Protein AF-A0A961SC01-F1 (afdb_monomer_lite)

Radius of gyration: 26.28 Å; chains: 1; bounding box: 42×46×72 Å

Secondary structure (DSSP, 8-state):
-HHHHHHHHHHHHHHHHHHHHHHTT--TT-GGGSHHHHHHHHHHHHHHHTS-TTTHHHHHHHHHHHHHHHHHHHHHHHHHHHHHHHHHHHHHHHHHHHHHHHHHHTT----GGGTHHHHTTT-TT------PPP-

Structure (mmCIF, N/CA/C/O backbone):
data_AF-A0A961SC01-F1
#
_entry.id   AF-A0A961SC01-F1
#
loop_
_atom_site.group_PDB
_atom_site.id
_atom_site.type_symbol
_atom_site.label_atom_id
_atom_site.label_alt_id
_atom_site.label_comp_id
_atom_site.label_asym_id
_atom_site.label_entity_id
_atom_site.label_seq_id
_atom_site.pdbx_PDB_ins_code
_atom_site.Cartn_x
_atom_site.Cartn_y
_atom_site.Cartn_z
_atom_site.occupancy
_atom_site.B_iso_or_equiv
_atom_site.auth_seq_id
_atom_site.auth_comp_id
_atom_site.auth_asym_id
_atom_site.auth_atom_id
_atom_site.pdbx_PDB_model_num
ATOM 1 N N . MET A 1 1 ? 8.316 -16.390 -10.405 1.00 66.38 1 MET A N 1
ATOM 2 C CA . MET A 1 1 ? 8.004 -14.952 -10.224 1.00 66.38 1 MET A CA 1
ATOM 3 C C . MET A 1 1 ? 6.556 -14.752 -9.807 1.00 66.38 1 MET A C 1
ATOM 5 O O . MET A 1 1 ? 6.349 -14.207 -8.742 1.00 66.38 1 MET A O 1
ATOM 9 N N . ARG A 1 2 ? 5.574 -15.246 -10.580 1.00 73.44 2 ARG A N 1
ATOM 10 C CA . ARG A 1 2 ? 4.132 -15.069 -10.304 1.00 73.44 2 ARG A CA 1
ATOM 11 C C . ARG A 1 2 ? 3.744 -15.487 -8.880 1.00 73.44 2 ARG A C 1
ATOM 13 O O . ARG A 1 2 ? 3.306 -14.647 -8.123 1.00 73.44 2 ARG A O 1
ATOM 20 N N . ILE A 1 3 ? 4.041 -16.732 -8.497 1.00 81.56 3 ILE A N 1
ATOM 21 C CA . ILE A 1 3 ? 3.765 -17.262 -7.149 1.00 81.56 3 ILE A CA 1
ATOM 22 C C . ILE A 1 3 ? 4.462 -16.469 -6.039 1.00 81.56 3 ILE A C 1
ATOM 24 O O . ILE A 1 3 ? 3.827 -16.186 -5.037 1.00 81.56 3 ILE A O 1
ATOM 28 N N . LEU A 1 4 ? 5.726 -16.070 -6.220 1.00 78.69 4 LEU A N 1
ATOM 29 C CA . LEU A 1 4 ? 6.444 -15.258 -5.226 1.00 78.69 4 LEU A CA 1
ATOM 30 C C . LEU A 1 4 ? 5.773 -13.892 -5.029 1.00 78.69 4 LEU A C 1
ATOM 32 O O . LEU A 1 4 ? 5.572 -13.474 -3.899 1.00 78.69 4 LEU A O 1
ATOM 36 N N . LEU A 1 5 ? 5.375 -13.234 -6.122 1.00 79.88 5 LEU A N 1
ATOM 37 C CA . LEU A 1 5 ? 4.658 -11.959 -6.067 1.00 79.88 5 LEU A CA 1
ATOM 38 C C . LEU A 1 5 ? 3.263 -12.117 -5.459 1.00 79.88 5 LEU A C 1
ATOM 40 O O . LEU A 1 5 ? 2.855 -11.282 -4.665 1.00 79.88 5 LEU A O 1
ATOM 44 N N . THR A 1 6 ? 2.535 -13.185 -5.797 1.00 83.44 6 THR A N 1
ATOM 45 C CA . THR A 1 6 ? 1.212 -13.451 -5.219 1.00 83.44 6 THR A CA 1
ATOM 46 C C . THR A 1 6 ? 1.318 -13.751 -3.729 1.00 83.44 6 THR A C 1
ATOM 48 O O . THR A 1 6 ? 0.558 -13.192 -2.954 1.00 83.44 6 THR A O 1
ATOM 51 N N . LEU A 1 7 ? 2.277 -14.578 -3.316 1.00 85.25 7 LEU A N 1
ATOM 52 C CA . LEU A 1 7 ? 2.494 -14.936 -1.914 1.00 85.25 7 LEU A CA 1
ATOM 53 C C . LEU A 1 7 ? 2.969 -13.739 -1.080 1.00 85.25 7 LEU A C 1
ATOM 55 O O . LEU A 1 7 ? 2.662 -13.671 0.102 1.00 85.25 7 LEU A O 1
ATOM 59 N N . TRP A 1 8 ? 3.653 -12.780 -1.703 1.00 81.44 8 TRP A N 1
ATOM 60 C CA . TRP A 1 8 ? 4.041 -11.510 -1.093 1.00 81.44 8 TRP A CA 1
ATOM 61 C C . TRP A 1 8 ? 2.889 -10.491 -1.019 1.00 81.44 8 TRP A C 1
ATOM 63 O O . TRP A 1 8 ? 2.679 -9.853 0.006 1.00 81.44 8 TRP A O 1
ATOM 73 N N . PHE A 1 9 ? 2.098 -10.357 -2.085 1.00 85.88 9 PHE A N 1
ATOM 74 C CA . PHE A 1 9 ? 1.009 -9.377 -2.158 1.00 85.88 9 PHE A CA 1
ATOM 75 C C . PHE A 1 9 ? -0.226 -9.801 -1.356 1.00 85.88 9 PHE A C 1
ATOM 77 O O . PHE A 1 9 ? -0.945 -8.965 -0.819 1.00 85.88 9 PHE A O 1
ATOM 84 N N . LEU A 1 10 ? -0.477 -11.106 -1.254 1.00 89.00 10 LEU A N 1
ATOM 85 C CA . LEU A 1 10 ? -1.617 -11.660 -0.531 1.00 89.00 10 LEU A CA 1
ATOM 86 C C . LEU A 1 10 ? -1.687 -11.204 0.940 1.00 89.00 10 LEU A C 1
ATOM 88 O O . LEU A 1 10 ? -2.733 -10.678 1.320 1.00 89.00 10 LEU A O 1
ATOM 92 N N . PRO A 1 11 ? -0.626 -11.317 1.765 1.00 84.94 11 PRO A N 1
ATOM 93 C CA . PRO A 1 11 ? -0.666 -10.820 3.139 1.00 84.94 11 PRO A CA 1
ATOM 94 C C . PRO A 1 11 ? -0.843 -9.298 3.215 1.00 84.94 11 PRO A C 1
ATOM 96 O O . PRO A 1 11 ? -1.533 -8.830 4.116 1.00 84.94 11 PRO A O 1
ATOM 99 N N . LEU A 1 12 ? -0.314 -8.530 2.253 1.00 86.88 12 LEU A N 1
ATOM 100 C CA . LEU A 1 12 ? -0.540 -7.082 2.184 1.00 86.88 12 LEU A CA 1
ATOM 101 C C . LEU A 1 12 ? -2.013 -6.754 1.941 1.00 86.88 12 LEU A C 1
ATOM 103 O O . LEU A 1 12 ? -2.579 -5.944 2.665 1.00 86.88 12 LEU A O 1
ATOM 107 N N . VAL A 1 13 ? -2.653 -7.393 0.961 1.00 89.56 13 VAL A N 1
ATOM 108 C CA . VAL A 1 13 ? -4.076 -7.163 0.659 1.00 89.56 13 VAL A CA 1
ATOM 109 C C . VAL A 1 13 ? -4.959 -7.550 1.832 1.00 89.56 13 VAL A C 1
ATOM 111 O O . VAL A 1 13 ? -5.892 -6.823 2.155 1.00 89.56 13 VAL A O 1
ATOM 114 N N . VAL A 1 14 ? -4.668 -8.680 2.478 1.00 90.62 14 VAL A N 1
ATOM 115 C CA . VAL A 1 14 ? -5.424 -9.124 3.652 1.00 90.62 14 VAL A CA 1
ATOM 116 C C . VAL A 1 14 ? -5.277 -8.115 4.790 1.00 90.62 14 VAL A C 1
ATOM 118 O O . VAL A 1 14 ? -6.285 -7.695 5.356 1.00 90.62 14 VAL A O 1
ATOM 121 N N . PHE A 1 15 ? -4.048 -7.679 5.084 1.00 88.94 15 PHE A N 1
ATOM 122 C CA . PHE A 1 15 ? -3.775 -6.700 6.133 1.00 88.94 15 PHE A CA 1
ATOM 123 C C . PHE A 1 15 ? -4.439 -5.349 5.846 1.00 88.94 15 PHE A C 1
ATOM 125 O O . PHE A 1 15 ? -5.202 -4.855 6.670 1.00 88.94 15 PHE A O 1
ATOM 132 N N . TRP A 1 16 ? -4.203 -4.771 4.667 1.00 86.94 16 TRP A N 1
ATOM 133 C CA . TRP A 1 16 ? -4.745 -3.467 4.280 1.00 86.94 16 TRP A CA 1
ATOM 134 C C . TRP A 1 16 ? -6.257 -3.481 4.091 1.00 86.94 16 TRP A C 1
ATOM 136 O O . TRP A 1 16 ? -6.927 -2.518 4.457 1.00 86.94 16 TRP A O 1
ATOM 146 N N . GLY A 1 17 ? -6.802 -4.575 3.557 1.00 90.06 17 GLY A N 1
ATOM 147 C CA . GLY A 1 17 ? -8.240 -4.776 3.431 1.00 90.06 17 GLY A CA 1
ATOM 148 C C . GLY A 1 17 ? -8.906 -4.774 4.800 1.00 90.06 17 GLY A C 1
ATOM 149 O O . GLY A 1 17 ? -9.813 -3.982 5.039 1.00 90.06 17 GLY A O 1
ATOM 150 N N . TRP A 1 18 ? -8.408 -5.597 5.727 1.00 90.19 18 TRP A N 1
ATOM 151 C CA . TRP A 1 18 ? -8.908 -5.626 7.101 1.00 90.19 18 TRP A CA 1
ATOM 152 C C . TRP A 1 18 ? -8.707 -4.290 7.831 1.00 90.19 18 TRP A C 1
ATOM 154 O O . TRP A 1 18 ? -9.643 -3.802 8.464 1.00 90.19 18 TRP A O 1
ATOM 164 N N . TYR A 1 19 ? -7.527 -3.674 7.721 1.00 88.06 19 TYR A N 1
ATOM 165 C CA . TYR A 1 19 ? -7.211 -2.384 8.338 1.00 88.06 19 TYR A CA 1
ATOM 166 C C . TYR A 1 19 ? -8.168 -1.290 7.860 1.00 88.06 19 TYR A C 1
ATOM 168 O O . TYR A 1 19 ? -8.787 -0.615 8.675 1.00 88.06 19 TYR A O 1
ATOM 176 N N . GLY A 1 20 ? -8.349 -1.154 6.543 1.00 87.75 20 GLY A N 1
ATOM 177 C CA . GLY A 1 20 ? -9.237 -0.151 5.961 1.00 87.75 20 GLY A CA 1
ATOM 178 C C . GLY A 1 20 ? -10.703 -0.399 6.300 1.00 87.75 20 GLY A C 1
ATOM 179 O O . GLY A 1 20 ? -11.416 0.542 6.640 1.00 87.75 20 GLY A O 1
ATOM 180 N N . LEU A 1 21 ? -11.155 -1.653 6.265 1.00 90.31 21 LEU A N 1
ATOM 181 C CA . LEU A 1 21 ? -12.525 -1.997 6.640 1.00 90.31 21 LEU A CA 1
ATOM 182 C C . LEU A 1 21 ? -12.802 -1.697 8.119 1.00 90.31 21 LEU A C 1
ATOM 184 O O . LEU A 1 21 ? -13.789 -1.037 8.435 1.00 90.31 21 LEU A O 1
ATOM 188 N N . SER A 1 22 ? -11.913 -2.138 9.011 1.00 88.69 22 SER A N 1
ATOM 189 C CA . SER A 1 22 ? -12.101 -1.999 10.458 1.00 88.69 22 SER A CA 1
ATOM 190 C C . SER A 1 22 ? -11.915 -0.571 10.968 1.00 88.69 22 SER A C 1
ATOM 192 O O . SER A 1 22 ? -12.673 -0.128 11.830 1.00 88.69 22 SER A O 1
ATOM 194 N N . ALA A 1 23 ? -10.991 0.195 10.382 1.00 86.25 23 ALA A N 1
ATOM 195 C CA . ALA A 1 23 ? -10.810 1.609 10.706 1.00 86.25 23 ALA A CA 1
ATOM 196 C C . ALA A 1 23 ? -12.033 2.465 10.325 1.00 86.25 23 ALA A C 1
ATOM 198 O O . ALA A 1 23 ? -12.325 3.457 10.994 1.00 86.25 23 ALA A O 1
ATOM 199 N N . ASN A 1 24 ? -12.765 2.075 9.275 1.00 87.81 24 ASN A N 1
ATOM 200 C CA . ASN A 1 24 ? -13.990 2.746 8.824 1.00 87.81 24 ASN A CA 1
ATOM 201 C C . ASN A 1 24 ? -15.277 2.142 9.423 1.00 87.81 24 ASN A C 1
ATOM 203 O O . ASN A 1 24 ? -16.369 2.542 9.030 1.00 87.81 24 ASN A O 1
ATOM 207 N N . ASP A 1 25 ? -15.157 1.204 10.370 1.00 84.56 25 ASP A N 1
ATOM 208 C CA . ASP A 1 25 ? -16.275 0.516 11.037 1.00 84.56 25 ASP A CA 1
ATOM 209 C C . ASP A 1 25 ? -17.223 -0.244 10.080 1.00 84.56 25 ASP A C 1
ATOM 211 O O . ASP A 1 25 ? -18.416 -0.418 10.335 1.00 84.56 25 ASP A O 1
ATOM 215 N N . TYR A 1 26 ? -16.685 -0.755 8.966 1.00 86.31 26 TYR A N 1
ATOM 216 C CA . TYR A 1 26 ? -17.404 -1.644 8.050 1.00 86.31 26 TYR A CA 1
ATOM 217 C C . TYR A 1 26 ? -17.416 -3.070 8.596 1.00 86.31 26 TYR A C 1
ATOM 219 O O . TYR A 1 26 ? -16.695 -3.958 8.136 1.00 86.31 26 TYR A O 1
ATOM 227 N N . ASN A 1 27 ? -18.236 -3.281 9.618 1.00 77.94 27 ASN A N 1
ATOM 228 C CA . ASN A 1 27 ? -18.174 -4.488 10.423 1.00 77.94 27 ASN A CA 1
ATOM 229 C C . ASN A 1 27 ? -19.015 -5.662 9.888 1.00 77.94 27 ASN A C 1
ATOM 231 O O . ASN A 1 27 ? -18.721 -6.780 10.277 1.00 77.94 27 ASN A O 1
ATOM 235 N N . PHE A 1 28 ? -19.981 -5.498 8.969 1.00 83.00 28 PHE A N 1
ATOM 236 C CA . PHE A 1 28 ? -20.779 -6.589 8.340 1.00 83.00 28 PHE A CA 1
ATOM 237 C C . PHE A 1 28 ? -21.333 -7.679 9.306 1.00 83.00 28 PHE A C 1
ATOM 239 O O . PHE A 1 28 ? -21.697 -8.768 8.866 1.00 83.00 28 PHE A O 1
ATOM 246 N N . GLY A 1 29 ? -21.387 -7.425 10.622 1.00 81.12 29 GLY A N 1
ATOM 247 C CA . GLY A 1 29 ? -21.682 -8.426 11.664 1.00 81.12 29 GLY A CA 1
ATOM 248 C C . GLY A 1 29 ? -20.483 -9.261 12.162 1.00 81.12 29 GLY A C 1
ATOM 249 O O . GLY A 1 29 ? -20.631 -10.079 13.067 1.00 81.12 29 GLY A O 1
ATOM 250 N N . LEU A 1 30 ? -19.289 -9.052 11.614 1.00 83.81 30 LEU A N 1
ATOM 251 C CA . LEU A 1 30 ? -18.023 -9.652 12.025 1.00 83.81 30 LEU A CA 1
ATOM 252 C C . LEU A 1 30 ? -17.322 -8.788 13.086 1.00 83.81 30 LEU A C 1
ATOM 254 O O . LEU A 1 30 ? -16.864 -7.679 12.819 1.00 83.81 30 LEU A O 1
ATOM 258 N N . VAL A 1 31 ? -17.152 -9.346 14.287 1.00 84.19 31 VAL A N 1
ATOM 259 C CA . VAL A 1 31 ? -16.527 -8.666 15.439 1.00 84.19 31 VAL A CA 1
ATOM 260 C C . VAL A 1 31 ? -15.101 -8.184 15.138 1.00 84.19 31 VAL A C 1
ATOM 262 O O . VAL A 1 31 ? -14.709 -7.107 15.582 1.00 84.19 31 VAL A O 1
ATOM 265 N N . ILE A 1 32 ? -14.334 -8.929 14.336 1.00 84.94 32 ILE A N 1
ATOM 266 C CA . ILE A 1 32 ? -12.943 -8.578 14.008 1.00 84.94 32 ILE A CA 1
ATOM 267 C C . ILE A 1 32 ? -12.812 -7.323 13.138 1.00 84.94 32 ILE A C 1
ATOM 269 O O . ILE A 1 32 ? -11.753 -6.711 13.112 1.00 84.94 32 ILE A O 1
ATOM 273 N N . LEU A 1 33 ? -13.876 -6.929 12.436 1.00 86.25 33 LEU A N 1
ATOM 274 C CA . LEU A 1 33 ? -13.917 -5.732 11.593 1.00 86.25 33 LEU A CA 1
ATOM 275 C C . LEU A 1 33 ? -14.480 -4.516 12.341 1.00 86.25 33 LEU A C 1
ATOM 277 O O . LEU A 1 33 ? -14.732 -3.482 11.735 1.00 86.25 33 LEU A O 1
ATOM 281 N N . SER A 1 34 ? -14.708 -4.633 13.648 1.00 87.62 34 SER A N 1
ATOM 282 C CA . SER A 1 34 ? -15.199 -3.525 14.460 1.00 87.62 34 SER A CA 1
ATOM 283 C C . SER A 1 34 ? -14.067 -2.588 14.887 1.00 87.62 34 SER A C 1
ATOM 285 O O . SER A 1 34 ? -12.942 -3.024 15.159 1.00 87.62 34 SER A O 1
ATOM 287 N N . ARG A 1 35 ? -14.393 -1.298 15.011 1.00 88.12 35 ARG A N 1
ATOM 288 C CA . ARG A 1 35 ? -13.469 -0.271 15.516 1.00 88.12 35 ARG A CA 1
ATOM 289 C C . ARG A 1 35 ? -12.857 -0.608 16.893 1.00 88.12 35 ARG A C 1
ATOM 291 O O . ARG A 1 35 ? -11.643 -0.495 17.031 1.00 88.12 35 ARG A O 1
ATOM 298 N N . PRO A 1 36 ? -13.616 -1.099 17.896 1.00 88.62 36 PRO A N 1
ATOM 299 C CA . PRO A 1 36 ? -13.046 -1.399 19.212 1.00 88.62 36 PRO A CA 1
ATOM 300 C C . PRO A 1 36 ? -12.008 -2.525 19.180 1.00 88.62 36 PRO A C 1
ATOM 302 O O . PRO A 1 36 ? -11.025 -2.483 19.914 1.00 88.62 36 PRO A O 1
ATOM 305 N N . VAL A 1 37 ? -12.214 -3.540 18.330 1.00 89.31 37 VAL A N 1
ATOM 306 C CA . VAL A 1 37 ? -11.250 -4.639 18.174 1.00 89.31 37 VAL A CA 1
ATOM 307 C C . VAL A 1 37 ? -10.000 -4.159 17.451 1.00 89.31 37 VAL A C 1
ATOM 309 O O . VAL A 1 37 ? -8.899 -4.522 17.855 1.00 89.31 37 VAL A O 1
ATOM 312 N N . HIS A 1 38 ? -10.157 -3.324 16.425 1.00 89.94 38 HIS A N 1
ATOM 313 C CA . HIS A 1 38 ? -9.037 -2.671 15.754 1.00 89.94 38 HIS A CA 1
ATOM 314 C C . HIS A 1 38 ? -8.161 -1.910 16.757 1.00 89.94 38 HIS A C 1
ATOM 316 O O . HIS A 1 38 ? -6.966 -2.190 16.862 1.00 89.94 38 HIS A O 1
ATOM 322 N N . ASP A 1 39 ? -8.766 -1.024 17.549 1.00 89.31 39 ASP A N 1
ATOM 323 C CA . ASP A 1 39 ? -8.049 -0.213 18.535 1.00 89.31 39 ASP A CA 1
ATOM 324 C C . ASP A 1 39 ? -7.385 -1.088 19.611 1.00 89.31 39 ASP A C 1
ATOM 326 O O . ASP A 1 39 ? -6.228 -0.861 19.964 1.00 89.31 39 ASP A O 1
ATOM 330 N N . LEU A 1 40 ? -8.065 -2.144 20.080 1.00 91.44 40 LEU A N 1
ATOM 331 C CA . LEU A 1 40 ? -7.502 -3.104 21.036 1.00 91.44 40 LEU A CA 1
ATOM 332 C C . LEU A 1 40 ? -6.260 -3.811 20.477 1.00 91.44 40 LEU A C 1
ATOM 334 O O . LEU A 1 40 ? -5.258 -3.942 21.178 1.00 91.44 40 LEU A O 1
ATOM 338 N N . VAL A 1 41 ? -6.309 -4.265 19.223 1.00 89.56 41 VAL A N 1
ATOM 339 C CA . VAL A 1 41 ? -5.178 -4.937 18.572 1.00 89.56 41 VAL A CA 1
ATOM 340 C C . VAL A 1 41 ? -3.978 -3.992 18.484 1.00 89.56 41 VAL A C 1
ATOM 342 O O . VAL A 1 41 ? -2.878 -4.370 18.893 1.00 89.56 41 VAL A O 1
ATOM 345 N N . PHE A 1 42 ? -4.179 -2.751 18.032 1.00 90.38 42 PHE A N 1
ATOM 346 C CA . PHE A 1 42 ? -3.101 -1.759 17.977 1.00 90.38 42 PHE A CA 1
ATOM 347 C C . PHE A 1 42 ? -2.576 -1.377 19.358 1.00 90.38 42 PHE A C 1
ATOM 349 O O . PHE A 1 42 ? -1.376 -1.175 19.511 1.00 90.38 42 PHE A O 1
ATOM 356 N N . GLN A 1 43 ? -3.431 -1.339 20.377 1.00 90.88 43 GLN A N 1
ATOM 357 C CA . GLN A 1 43 ? -3.018 -1.063 21.748 1.00 90.88 43 GLN A CA 1
ATOM 358 C C . GLN A 1 43 ? -2.154 -2.192 22.327 1.00 90.88 43 GLN A C 1
ATOM 360 O O . GLN A 1 43 ? -1.131 -1.925 22.956 1.00 90.88 43 GLN A O 1
ATOM 365 N N . ILE A 1 44 ? -2.504 -3.456 22.064 1.00 92.69 44 ILE A N 1
ATOM 366 C CA . ILE A 1 44 ? -1.681 -4.612 22.444 1.00 92.69 44 ILE A CA 1
ATOM 367 C C . ILE A 1 44 ? -0.315 -4.541 21.752 1.00 92.69 44 ILE A C 1
ATOM 369 O O . ILE A 1 44 ? 0.711 -4.676 22.419 1.00 92.69 44 ILE A O 1
ATOM 373 N N . TYR A 1 45 ? -0.285 -4.282 20.441 1.00 88.19 45 TYR A N 1
ATOM 374 C CA . TYR A 1 45 ? 0.976 -4.151 19.709 1.00 88.19 45 TYR A CA 1
ATOM 375 C C . TYR A 1 45 ? 1.799 -2.944 20.172 1.00 88.19 45 TYR A C 1
ATOM 377 O O . TYR A 1 45 ? 3.003 -3.081 20.365 1.00 88.19 45 TYR A O 1
ATOM 385 N N . GLY A 1 46 ? 1.174 -1.796 20.430 1.00 88.81 46 GLY A N 1
ATOM 386 C CA . GLY A 1 46 ? 1.855 -0.604 20.940 1.00 88.81 46 GLY A CA 1
ATOM 387 C C . GLY A 1 46 ? 2.510 -0.853 22.289 1.00 88.81 46 GLY A C 1
ATOM 388 O O . GLY A 1 46 ? 3.688 -0.554 22.470 1.00 88.81 46 GLY A O 1
ATOM 389 N N . ASN A 1 47 ? 1.803 -1.533 23.192 1.00 90.31 47 ASN A N 1
ATOM 390 C CA . ASN A 1 47 ? 2.349 -1.933 24.487 1.00 90.31 47 ASN A CA 1
ATOM 391 C C . ASN A 1 47 ? 3.520 -2.920 24.357 1.00 90.31 47 ASN A C 1
ATOM 393 O O . ASN A 1 47 ? 4.470 -2.839 25.132 1.00 90.31 47 ASN A O 1
ATOM 397 N N . MET A 1 48 ? 3.478 -3.844 23.390 1.00 90.75 48 MET A N 1
ATOM 398 C CA . MET A 1 48 ? 4.574 -4.794 23.148 1.00 90.75 48 MET A CA 1
ATOM 399 C C . MET A 1 48 ? 5.808 -4.132 22.527 1.00 90.75 48 MET A C 1
ATOM 401 O O . MET A 1 48 ? 6.930 -4.488 22.877 1.00 90.75 48 MET A O 1
ATOM 405 N N . LEU A 1 49 ? 5.608 -3.197 21.596 1.00 88.31 49 LEU A N 1
ATOM 406 C CA . LEU A 1 49 ? 6.690 -2.492 20.906 1.00 88.31 49 LEU A CA 1
ATOM 407 C C . LEU A 1 49 ? 7.209 -1.271 21.684 1.00 88.31 49 LEU A C 1
ATOM 409 O O . LEU A 1 49 ? 8.282 -0.769 21.362 1.00 88.31 49 LEU A O 1
ATOM 413 N N . GLY A 1 50 ? 6.478 -0.798 22.697 1.00 88.75 50 GLY A N 1
ATOM 414 C CA . GLY A 1 50 ? 6.790 0.441 23.412 1.00 88.75 50 GLY A CA 1
ATOM 415 C C . GLY A 1 50 ? 6.586 1.694 22.554 1.00 88.75 50 GLY A C 1
ATOM 416 O O . GLY A 1 50 ? 7.276 2.689 22.761 1.00 88.75 50 GLY A O 1
ATOM 417 N N . VAL A 1 51 ? 5.678 1.635 21.576 1.00 90.12 51 VAL A N 1
ATOM 418 C CA . VAL A 1 51 ? 5.391 2.722 20.626 1.00 90.12 51 VAL A CA 1
ATOM 419 C C . VAL A 1 51 ? 3.918 3.102 20.722 1.00 90.12 51 VAL A C 1
ATOM 421 O O . VAL A 1 51 ? 3.079 2.267 21.066 1.00 90.12 51 VAL A O 1
ATOM 424 N N . ASP A 1 52 ? 3.594 4.357 20.417 1.00 87.75 52 ASP A N 1
ATOM 425 C CA . ASP A 1 52 ? 2.210 4.816 20.396 1.00 87.75 52 ASP A CA 1
ATOM 426 C C . ASP A 1 52 ? 1.380 3.996 19.378 1.00 87.75 52 ASP A C 1
ATOM 428 O O . ASP A 1 52 ? 1.796 3.855 18.220 1.00 87.75 52 ASP A O 1
ATOM 432 N N . PRO A 1 53 ? 0.207 3.454 19.772 1.00 85.31 53 PRO A N 1
ATOM 433 C CA . PRO A 1 53 ? -0.676 2.689 18.890 1.00 85.31 53 PRO A CA 1
ATOM 434 C C . PRO A 1 53 ? -1.044 3.414 17.591 1.00 85.31 53 PRO A C 1
ATOM 436 O O . PRO A 1 53 ? -1.273 2.766 16.570 1.00 85.31 53 PRO A O 1
ATOM 439 N N . THR A 1 54 ? -1.093 4.748 17.616 1.00 85.44 54 THR A N 1
ATOM 440 C CA . THR A 1 54 ? -1.443 5.584 16.461 1.00 85.44 54 THR A CA 1
ATOM 441 C C . THR A 1 54 ? -0.318 5.700 15.436 1.00 85.44 54 THR A C 1
ATOM 443 O O . THR A 1 54 ? -0.592 5.952 14.262 1.00 85.44 54 THR A O 1
ATOM 446 N N . GLU A 1 55 ? 0.933 5.450 15.831 1.00 86.38 55 GLU A N 1
ATOM 447 C CA . GLU A 1 55 ? 2.083 5.493 14.922 1.00 86.38 55 GLU A CA 1
ATOM 448 C C . GLU A 1 55 ? 2.340 4.155 14.218 1.00 86.38 55 GLU A C 1
ATOM 450 O O . GLU A 1 55 ? 2.928 4.120 13.133 1.00 86.38 55 GLU A O 1
ATOM 455 N N . ILE A 1 56 ? 1.847 3.045 14.778 1.00 86.12 56 ILE A N 1
ATOM 456 C CA . ILE A 1 56 ? 2.025 1.697 14.213 1.00 86.12 56 ILE A CA 1
ATOM 457 C C . ILE A 1 56 ? 1.564 1.608 12.754 1.00 86.12 56 ILE A C 1
ATOM 459 O O . ILE A 1 56 ? 2.338 1.106 11.934 1.00 86.12 56 ILE A O 1
ATOM 463 N N . PRO A 1 57 ? 0.371 2.103 12.367 1.00 85.00 57 PRO A N 1
ATOM 464 C CA . PRO A 1 57 ? -0.070 2.018 10.981 1.00 85.00 57 PRO A CA 1
ATOM 465 C 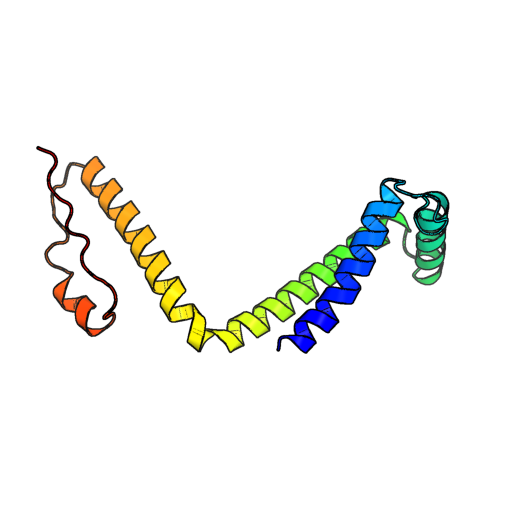C . PRO A 1 57 ? 0.862 2.755 10.018 1.00 85.00 57 PRO A C 1
ATOM 467 O O . PRO A 1 57 ? 1.154 2.237 8.942 1.00 85.00 57 PRO A O 1
ATOM 470 N N . ALA A 1 58 ? 1.372 3.929 10.407 1.00 85.50 58 ALA A N 1
ATOM 471 C CA . ALA A 1 58 ? 2.287 4.711 9.580 1.00 85.50 58 ALA A CA 1
ATOM 472 C C . ALA A 1 58 ? 3.640 4.001 9.409 1.00 85.50 58 ALA A C 1
ATOM 474 O O . ALA A 1 58 ? 4.171 3.938 8.298 1.00 85.50 58 ALA A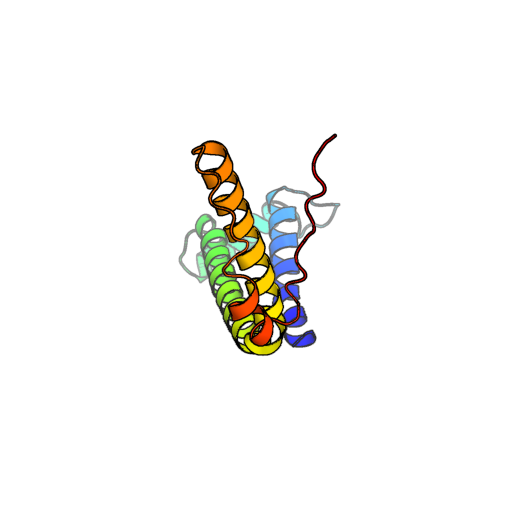 O 1
ATOM 475 N N . MET A 1 59 ? 4.165 3.398 10.479 1.00 87.88 59 MET A N 1
ATOM 476 C CA . MET A 1 59 ? 5.394 2.602 10.423 1.00 87.88 59 MET A CA 1
ATOM 477 C C . MET A 1 59 ? 5.237 1.364 9.536 1.00 87.88 59 MET A C 1
ATOM 479 O O . MET A 1 59 ? 6.093 1.098 8.689 1.00 87.88 59 MET A O 1
ATOM 483 N N . VAL A 1 60 ? 4.132 0.625 9.689 1.00 87.19 60 VAL A N 1
ATOM 484 C CA . VAL A 1 60 ? 3.831 -0.547 8.854 1.00 87.19 60 VAL A CA 1
ATOM 485 C C . VAL A 1 60 ? 3.683 -0.127 7.394 1.00 87.19 60 VAL A C 1
ATOM 487 O O . VAL A 1 60 ? 4.254 -0.767 6.515 1.00 87.19 60 VAL A O 1
ATOM 490 N N . ALA A 1 61 ? 3.003 0.990 7.125 1.00 86.38 61 ALA A N 1
ATOM 4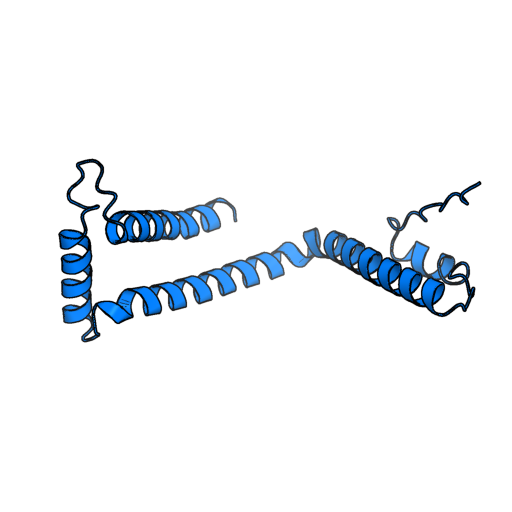91 C CA . ALA A 1 61 ? 2.873 1.525 5.777 1.00 86.38 61 ALA A CA 1
ATOM 492 C C . ALA A 1 61 ? 4.223 1.867 5.145 1.00 86.38 61 ALA A C 1
ATOM 494 O O . ALA A 1 61 ? 4.476 1.485 4.001 1.00 86.38 61 ALA A O 1
ATOM 495 N N . GLY A 1 62 ? 5.103 2.529 5.900 1.00 86.81 62 GLY A N 1
ATOM 496 C CA . GLY A 1 62 ? 6.464 2.831 5.468 1.00 86.81 62 GLY A CA 1
ATOM 497 C C . GLY A 1 62 ? 7.264 1.566 5.154 1.00 86.81 62 GLY A C 1
ATOM 498 O O . GLY A 1 62 ? 7.877 1.472 4.089 1.00 86.81 62 GLY A O 1
ATOM 499 N N . ALA A 1 63 ? 7.200 0.557 6.027 1.00 89.19 63 ALA A N 1
ATOM 500 C CA . ALA A 1 63 ? 7.866 -0.725 5.812 1.00 89.19 63 ALA A CA 1
ATOM 501 C C . ALA A 1 63 ? 7.347 -1.435 4.548 1.00 89.19 63 ALA A C 1
ATOM 503 O O . ALA A 1 63 ? 8.142 -1.863 3.711 1.00 89.19 63 ALA A O 1
ATOM 504 N N . CYS A 1 64 ? 6.025 -1.493 4.357 1.00 87.50 64 CYS A N 1
ATOM 505 C CA . CYS A 1 64 ? 5.412 -2.080 3.167 1.00 87.50 64 CYS A CA 1
ATOM 506 C C . CYS A 1 64 ? 5.782 -1.324 1.885 1.00 87.50 64 CYS A C 1
ATOM 508 O O . CYS A 1 64 ? 6.006 -1.955 0.851 1.00 87.50 64 CYS A O 1
ATOM 510 N N . ALA A 1 65 ? 5.856 0.010 1.925 1.00 86.19 65 ALA A N 1
ATOM 511 C CA . ALA A 1 65 ? 6.239 0.821 0.772 1.00 86.19 65 ALA A CA 1
ATOM 512 C C . ALA A 1 65 ? 7.687 0.547 0.344 1.00 86.19 65 ALA A C 1
ATOM 514 O O . ALA A 1 65 ? 7.950 0.345 -0.844 1.00 86.19 65 ALA A O 1
ATOM 515 N N . ILE A 1 66 ? 8.613 0.474 1.305 1.00 88.19 66 ILE A N 1
ATOM 516 C CA . ILE A 1 66 ? 10.021 0.146 1.044 1.00 88.19 66 ILE A CA 1
ATOM 517 C C . ILE A 1 66 ? 10.145 -1.274 0.483 1.00 88.19 66 ILE A C 1
ATOM 519 O O . ILE A 1 66 ? 10.807 -1.479 -0.532 1.00 88.19 66 ILE A O 1
ATOM 523 N N . ASP A 1 67 ? 9.471 -2.245 1.093 1.00 87.38 67 ASP A N 1
ATOM 524 C CA . ASP A 1 67 ? 9.497 -3.639 0.650 1.00 87.38 67 ASP A CA 1
ATOM 525 C C . ASP A 1 67 ? 8.929 -3.793 -0.776 1.00 87.38 67 ASP A C 1
ATOM 527 O O . ASP A 1 67 ? 9.536 -4.423 -1.645 1.00 87.38 67 ASP A O 1
ATOM 531 N N . SER A 1 68 ? 7.834 -3.085 -1.076 1.00 84.81 68 SER A N 1
ATOM 532 C CA . SER A 1 68 ? 7.256 -3.001 -2.425 1.00 84.81 68 SER A CA 1
ATOM 533 C C . SER A 1 68 ? 8.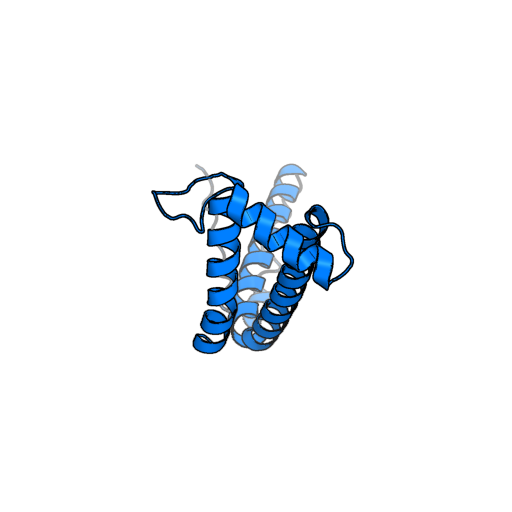231 -2.389 -3.427 1.00 84.81 68 SER A C 1
ATOM 535 O O . SER A 1 68 ? 8.381 -2.901 -4.537 1.00 84.81 68 SER A O 1
ATOM 537 N N . ALA A 1 69 ? 8.919 -1.311 -3.045 1.00 87.69 69 ALA A N 1
ATOM 538 C CA . ALA A 1 69 ? 9.913 -0.664 -3.890 1.00 87.69 69 ALA A CA 1
ATOM 539 C C . ALA A 1 69 ? 11.083 -1.607 -4.201 1.00 87.69 69 ALA A C 1
ATOM 541 O O . ALA A 1 69 ? 11.518 -1.673 -5.350 1.00 87.69 69 ALA A O 1
ATOM 542 N N . ILE A 1 70 ? 11.546 -2.392 -3.224 1.00 88.50 70 ILE A N 1
ATOM 543 C CA . ILE A 1 70 ? 12.605 -3.391 -3.418 1.00 88.50 70 ILE A CA 1
ATOM 544 C C . ILE A 1 70 ? 12.136 -4.497 -4.368 1.00 88.50 70 ILE A C 1
ATOM 546 O O . ILE A 1 70 ? 12.835 -4.820 -5.333 1.00 88.50 70 ILE A O 1
ATOM 550 N N . VAL A 1 71 ? 10.942 -5.056 -4.152 1.00 85.81 71 VAL A N 1
ATOM 551 C CA . VAL A 1 71 ? 10.381 -6.100 -5.023 1.00 85.81 71 VAL A CA 1
ATOM 552 C C . VAL A 1 71 ? 10.215 -5.588 -6.456 1.00 85.81 71 VAL A C 1
ATOM 554 O O . VAL A 1 71 ? 10.602 -6.279 -7.405 1.00 85.81 71 VAL A O 1
ATOM 557 N N . LEU A 1 72 ? 9.704 -4.367 -6.630 1.00 83.50 72 LEU A N 1
ATOM 558 C CA . LEU A 1 72 ? 9.574 -3.728 -7.939 1.00 83.50 72 LEU A CA 1
ATOM 559 C C . LEU A 1 72 ? 10.934 -3.434 -8.571 1.00 83.50 72 LEU A C 1
ATOM 561 O O . LEU A 1 72 ? 11.092 -3.674 -9.764 1.00 83.50 72 LEU A O 1
ATOM 565 N N . ALA A 1 73 ? 11.930 -2.993 -7.801 1.00 86.31 73 ALA A N 1
ATOM 566 C CA . ALA A 1 73 ? 13.285 -2.762 -8.296 1.00 86.31 73 ALA A CA 1
ATOM 567 C C . ALA A 1 73 ? 13.924 -4.064 -8.806 1.00 86.31 73 ALA A C 1
ATOM 569 O O . ALA A 1 73 ? 14.469 -4.103 -9.911 1.00 86.31 73 ALA A O 1
ATOM 570 N N . ILE A 1 74 ? 13.790 -5.162 -8.055 1.00 85.62 74 ILE A N 1
ATOM 571 C CA . ILE A 1 74 ? 14.277 -6.486 -8.464 1.00 85.62 74 ILE A CA 1
ATOM 572 C C . ILE A 1 74 ? 13.525 -6.979 -9.708 1.00 85.62 74 ILE A C 1
ATOM 574 O O . ILE A 1 74 ? 14.141 -7.493 -10.648 1.00 85.62 74 ILE A O 1
ATOM 578 N N . ALA A 1 75 ? 12.200 -6.822 -9.743 1.00 81.62 75 ALA A N 1
ATOM 579 C CA . ALA A 1 75 ? 11.384 -7.210 -10.889 1.00 81.62 75 ALA A CA 1
ATOM 580 C C . ALA A 1 75 ? 11.748 -6.400 -12.145 1.00 81.62 75 ALA A C 1
ATOM 582 O O . ALA A 1 75 ? 11.972 -6.988 -13.203 1.00 81.62 75 ALA A O 1
ATOM 583 N N . ALA A 1 76 ? 11.892 -5.079 -12.021 1.00 79.50 76 ALA A N 1
ATOM 584 C CA . ALA A 1 76 ? 12.299 -4.170 -13.090 1.00 79.50 76 ALA A CA 1
ATOM 585 C C . ALA A 1 76 ? 13.697 -4.509 -13.624 1.00 79.50 76 ALA A C 1
ATOM 587 O O . ALA A 1 76 ? 13.901 -4.568 -14.841 1.00 79.50 76 ALA A O 1
ATOM 588 N N . PHE A 1 77 ? 14.644 -4.814 -12.732 1.00 81.25 77 PHE A N 1
ATOM 589 C CA . PHE A 1 77 ? 15.995 -5.223 -13.111 1.00 81.25 77 PHE A CA 1
ATOM 590 C C . PHE A 1 77 ? 16.000 -6.557 -13.870 1.00 81.25 77 PHE A C 1
ATOM 592 O O . PHE A 1 77 ? 16.653 -6.688 -14.907 1.00 81.25 77 PHE A O 1
ATOM 599 N N . ARG A 1 78 ? 15.214 -7.541 -13.415 1.00 80.19 78 ARG A N 1
ATOM 600 C CA . ARG A 1 78 ? 15.069 -8.838 -14.101 1.00 80.19 78 ARG A CA 1
ATOM 601 C C . ARG A 1 78 ? 14.342 -8.723 -15.436 1.00 80.19 78 ARG A C 1
ATOM 603 O O . ARG A 1 78 ? 14.668 -9.448 -16.374 1.00 80.19 78 ARG A O 1
ATOM 610 N N . TRP A 1 79 ? 13.359 -7.835 -15.534 1.00 70.62 79 TRP A N 1
ATOM 611 C CA . TRP A 1 79 ? 12.588 -7.632 -16.755 1.00 70.62 79 TRP A CA 1
ATOM 612 C C . TRP A 1 79 ? 13.221 -6.660 -17.731 1.00 70.62 79 TRP A C 1
ATOM 614 O O . TRP A 1 79 ? 12.706 -6.575 -18.844 1.00 70.62 79 TRP A O 1
ATOM 624 N N . ARG A 1 80 ? 14.362 -6.028 -17.397 1.00 67.00 80 ARG A N 1
ATOM 625 C CA . ARG A 1 80 ? 15.093 -5.088 -18.267 1.00 67.00 80 ARG A CA 1
ATOM 626 C C . ARG A 1 80 ? 15.208 -5.567 -19.717 1.00 67.00 80 ARG A C 1
ATOM 628 O O . ARG A 1 80 ? 15.041 -4.773 -20.624 1.00 67.00 80 ARG A O 1
ATOM 635 N N . ALA A 1 81 ? 15.411 -6.861 -19.958 1.00 64.00 81 ALA A N 1
ATOM 636 C CA . ALA A 1 81 ? 15.549 -7.396 -21.314 1.00 64.00 81 ALA A CA 1
ATOM 637 C C . ALA A 1 81 ? 14.230 -7.438 -22.118 1.00 64.00 81 ALA A C 1
ATOM 639 O O . ALA A 1 81 ? 14.264 -7.415 -23.342 1.00 64.00 81 ALA A O 1
ATOM 640 N N . SER A 1 82 ? 13.073 -7.490 -21.452 1.00 65.56 82 SER A N 1
ATOM 641 C CA . SER A 1 82 ? 11.758 -7.675 -22.083 1.00 65.56 82 SER A CA 1
ATOM 642 C C . SER A 1 82 ? 10.963 -6.368 -22.224 1.00 65.56 82 SER A C 1
ATOM 644 O O . SER A 1 82 ? 10.354 -6.123 -23.263 1.00 65.56 82 SER A O 1
ATOM 646 N N . TRP A 1 83 ? 10.986 -5.492 -21.211 1.00 62.09 83 TRP A N 1
ATOM 647 C CA . TRP A 1 83 ? 10.182 -4.255 -21.219 1.00 62.09 83 TRP A CA 1
ATOM 648 C C . TRP A 1 83 ? 10.918 -3.008 -21.729 1.00 62.09 83 TRP A C 1
ATOM 650 O O . TRP A 1 83 ? 10.292 -2.157 -22.357 1.00 62.09 83 TRP A O 1
ATOM 660 N N . PHE A 1 84 ? 12.240 -2.927 -21.538 1.00 64.44 84 PHE A N 1
ATOM 661 C CA . PHE A 1 84 ? 13.057 -1.763 -21.899 1.00 64.44 84 PHE A CA 1
ATOM 662 C C . PHE A 1 84 ? 12.971 -1.401 -23.390 1.00 64.44 84 PHE A C 1
ATOM 664 O O . PHE A 1 84 ? 12.927 -0.213 -23.699 1.00 64.44 84 PHE A O 1
ATOM 671 N N . PRO A 1 85 ? 12.860 -2.362 -24.337 1.00 65.50 85 PRO A N 1
ATOM 672 C CA . PRO A 1 85 ? 12.674 -2.026 -25.744 1.00 65.50 85 PRO A CA 1
ATOM 673 C C . PRO A 1 85 ? 11.323 -1.395 -26.083 1.00 65.50 85 PRO A C 1
ATOM 675 O O . PRO A 1 85 ? 11.247 -0.591 -27.009 1.00 65.50 85 PRO A O 1
ATOM 678 N N . ARG A 1 86 ? 10.263 -1.731 -25.340 1.00 61.28 86 ARG A N 1
ATOM 679 C CA . ARG A 1 86 ? 8.922 -1.163 -25.549 1.00 61.28 86 ARG A CA 1
ATOM 680 C C . ARG A 1 86 ? 8.759 0.190 -24.866 1.00 61.28 86 ARG A C 1
ATOM 682 O O . ARG A 1 86 ? 8.162 1.084 -25.456 1.00 61.28 86 ARG A O 1
ATOM 689 N N . THR A 1 87 ? 9.303 0.361 -23.663 1.00 67.44 87 THR A N 1
ATOM 690 C CA . THR A 1 87 ? 9.220 1.633 -22.929 1.00 67.44 87 THR A CA 1
ATOM 691 C C . THR A 1 87 ? 10.084 2.717 -23.566 1.00 67.44 87 THR A C 1
ATOM 693 O O . THR A 1 87 ? 9.602 3.836 -23.724 1.00 67.44 87 THR A O 1
ATOM 696 N N . LYS A 1 88 ? 11.299 2.384 -24.035 1.00 66.69 88 LYS A N 1
ATOM 697 C CA . LYS A 1 88 ? 12.150 3.334 -24.774 1.00 66.69 88 LYS A CA 1
ATOM 698 C C . LYS A 1 88 ? 11.448 3.859 -26.028 1.00 66.69 88 LYS A C 1
ATOM 700 O O . LYS A 1 88 ? 11.410 5.060 -26.248 1.00 66.69 88 LYS A O 1
ATOM 705 N N . ALA A 1 89 ? 10.804 2.977 -26.797 1.00 71.19 89 ALA A N 1
ATOM 706 C CA . ALA A 1 89 ? 10.092 3.360 -28.016 1.00 71.19 89 ALA A CA 1
ATOM 707 C C . ALA A 1 89 ? 8.903 4.303 -27.753 1.00 71.19 89 ALA A C 1
ATOM 709 O O . ALA A 1 89 ? 8.645 5.196 -28.553 1.00 71.19 89 ALA A O 1
ATOM 710 N N . LEU A 1 90 ? 8.191 4.123 -26.636 1.00 74.88 90 LEU A N 1
ATOM 711 C CA . LEU A 1 90 ? 7.105 5.016 -26.215 1.00 74.88 90 LEU A CA 1
ATOM 712 C C . LEU A 1 90 ? 7.622 6.380 -25.744 1.00 74.88 90 LEU A C 1
ATOM 714 O O . LEU A 1 90 ? 7.060 7.399 -26.127 1.00 74.88 90 LEU A O 1
ATOM 718 N N . PHE A 1 91 ? 8.705 6.403 -24.965 1.00 76.31 91 PHE A N 1
ATOM 719 C CA . PHE A 1 91 ? 9.314 7.647 -24.494 1.00 76.31 91 PHE A CA 1
ATOM 720 C C . PHE A 1 91 ? 9.894 8.479 -25.645 1.00 76.31 91 PHE A C 1
ATOM 722 O O . PHE A 1 91 ? 9.643 9.677 -25.713 1.00 76.31 91 PHE A O 1
ATOM 729 N N . TYR A 1 92 ? 10.591 7.845 -26.596 1.00 75.31 92 TYR A N 1
ATOM 730 C CA . TYR A 1 92 ? 11.103 8.536 -27.784 1.00 75.31 92 TYR A CA 1
ATOM 731 C C . TYR A 1 92 ? 9.986 9.113 -28.656 1.00 75.31 92 TYR A C 1
ATOM 733 O O . TYR A 1 92 ? 10.140 10.202 -29.191 1.00 75.31 92 TYR A O 1
ATOM 741 N N . ARG A 1 93 ? 8.852 8.412 -28.783 1.00 75.69 93 ARG A N 1
ATOM 742 C CA . ARG A 1 93 ? 7.676 8.939 -29.491 1.00 75.69 93 ARG A CA 1
ATOM 743 C C . ARG A 1 93 ? 7.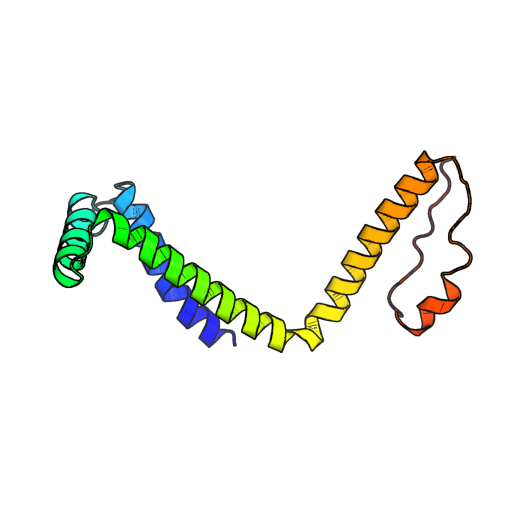119 10.183 -28.809 1.00 75.69 93 ARG A C 1
ATOM 745 O O . ARG A 1 93 ? 6.964 11.199 -29.462 1.00 75.69 93 ARG A O 1
ATOM 752 N N . PHE A 1 94 ? 6.901 10.108 -27.500 1.00 80.31 94 PHE A N 1
ATOM 753 C CA . PHE A 1 94 ? 6.397 11.232 -26.717 1.00 80.31 94 PHE A CA 1
ATOM 754 C C . PHE A 1 94 ? 7.320 12.457 -26.776 1.00 80.31 94 PHE A C 1
ATOM 756 O O . PHE A 1 94 ? 6.848 13.568 -26.983 1.00 80.31 94 PHE A O 1
ATOM 763 N N . TRP A 1 95 ? 8.633 12.255 -26.626 1.00 77.38 95 TRP A N 1
ATOM 764 C CA . TRP A 1 95 ? 9.604 13.347 -26.698 1.00 77.38 95 TRP A CA 1
ATOM 765 C C . TRP A 1 95 ? 9.630 13.992 -28.090 1.00 77.38 95 TRP A C 1
ATOM 767 O O . TRP A 1 95 ? 9.572 15.212 -28.197 1.00 77.38 95 TRP A O 1
ATOM 777 N N . ASN A 1 96 ? 9.636 13.180 -29.153 1.00 77.88 96 ASN A N 1
ATOM 778 C CA . ASN A 1 96 ? 9.604 13.685 -30.527 1.00 77.88 96 ASN A CA 1
ATOM 779 C C . ASN A 1 96 ? 8.310 14.448 -30.849 1.00 77.88 96 ASN A C 1
ATOM 781 O O . ASN A 1 96 ? 8.364 15.421 -31.593 1.00 77.88 96 ASN A O 1
ATOM 785 N N . ASP A 1 97 ? 7.165 14.022 -30.308 1.00 75.56 97 ASP A N 1
ATOM 786 C CA . ASP A 1 97 ? 5.887 14.711 -30.516 1.00 75.56 97 ASP A CA 1
ATOM 787 C C . ASP A 1 97 ? 5.882 16.094 -29.832 1.00 75.56 97 ASP A C 1
ATOM 789 O O . ASP A 1 97 ? 5.430 17.068 -30.430 1.00 75.56 97 ASP A O 1
ATOM 793 N N . ILE A 1 98 ? 6.463 16.212 -28.629 1.00 73.69 98 ILE A N 1
ATOM 794 C CA . ILE A 1 98 ? 6.625 17.502 -27.929 1.00 73.69 98 ILE A CA 1
ATOM 795 C C . ILE A 1 98 ? 7.558 18.441 -28.695 1.00 73.69 98 ILE A C 1
ATOM 797 O O . ILE A 1 98 ? 7.269 19.628 -28.833 1.00 73.69 98 ILE A O 1
ATOM 801 N N . GLU A 1 99 ? 8.682 17.923 -29.185 1.00 68.56 99 GLU A N 1
ATOM 802 C CA . GLU A 1 99 ? 9.652 18.707 -29.955 1.00 68.56 99 GLU A CA 1
ATOM 803 C C . GLU A 1 99 ? 9.018 19.212 -31.265 1.00 68.56 99 GLU A C 1
ATOM 805 O O . GLU A 1 99 ? 9.147 20.381 -31.623 1.00 68.56 99 GLU A O 1
ATOM 810 N N . ALA A 1 100 ? 8.227 18.363 -31.932 1.00 68.62 100 ALA A N 1
ATOM 811 C CA . ALA A 1 100 ? 7.488 18.735 -33.133 1.00 68.62 100 ALA A CA 1
ATOM 812 C C . ALA A 1 100 ? 6.419 19.810 -32.864 1.00 68.62 100 ALA A C 1
ATOM 814 O O . ALA A 1 100 ? 6.286 20.742 -33.657 1.00 68.62 100 ALA A O 1
ATOM 815 N N . GLU A 1 101 ? 5.674 19.722 -31.757 1.00 65.69 101 GLU A N 1
ATOM 816 C CA . GLU A 1 101 ? 4.731 20.774 -31.346 1.00 65.69 101 GLU A CA 1
ATOM 817 C C . GLU A 1 101 ? 5.449 22.097 -31.043 1.00 65.69 101 GLU A C 1
ATOM 819 O O . GLU A 1 101 ? 4.984 23.167 -31.450 1.00 65.69 101 GLU A O 1
ATOM 824 N N . HIS A 1 102 ? 6.607 22.030 -30.381 1.00 65.06 102 HIS A N 1
ATOM 825 C CA . HIS A 1 102 ? 7.413 23.201 -30.059 1.00 65.06 102 HIS A CA 1
ATOM 826 C C . HIS A 1 102 ? 7.913 23.910 -31.330 1.00 65.06 102 HIS A C 1
ATOM 828 O O . HIS A 1 102 ? 7.760 25.126 -31.455 1.00 65.06 102 HIS A O 1
ATOM 834 N N . ASP A 1 103 ? 8.395 23.171 -32.327 1.00 64.12 103 ASP A N 1
ATOM 835 C CA . ASP A 1 103 ? 8.911 23.756 -33.572 1.00 64.12 103 ASP A CA 1
ATOM 836 C C . ASP A 1 103 ? 7.820 24.324 -34.487 1.00 64.12 103 ASP A C 1
ATOM 838 O O . ASP A 1 103 ? 8.009 25.369 -35.121 1.00 64.12 103 ASP A O 1
ATOM 842 N N . LEU A 1 104 ? 6.639 23.696 -34.501 1.00 63.00 104 LEU A N 1
ATOM 843 C CA . LEU A 1 104 ? 5.454 24.230 -35.177 1.00 63.00 104 LEU A CA 1
ATOM 844 C C . LEU A 1 104 ? 5.002 25.557 -34.550 1.00 63.00 104 LEU A C 1
ATOM 846 O O . LEU A 1 104 ? 4.595 26.471 -35.269 1.00 63.00 104 LEU A O 1
ATOM 850 N N . SER A 1 105 ? 5.115 25.690 -33.224 1.00 62.00 105 SER A N 1
ATOM 851 C CA . SER A 1 105 ? 4.773 26.920 -32.500 1.00 62.00 105 SER A CA 1
ATOM 852 C C . SER A 1 105 ? 5.829 28.030 -32.631 1.00 62.00 105 SER A C 1
ATOM 854 O O . SER A 1 105 ? 5.485 29.211 -32.609 1.00 62.00 105 SER A O 1
ATOM 856 N N . ALA A 1 106 ? 7.100 27.669 -32.843 1.00 66.00 106 ALA A N 1
ATOM 857 C CA . ALA A 1 106 ? 8.212 28.605 -33.017 1.00 66.00 106 ALA A CA 1
ATOM 858 C C . ALA A 1 106 ? 8.317 29.194 -34.441 1.00 66.00 106 ALA A C 1
ATOM 860 O O . ALA A 1 106 ? 9.179 30.036 -34.701 1.00 66.00 106 ALA A O 1
ATOM 861 N N . GLY A 1 107 ? 7.460 28.773 -35.382 1.00 53.72 107 GLY A N 1
ATOM 862 C CA . GLY A 1 107 ? 7.456 29.276 -36.762 1.00 53.72 107 GLY A CA 1
ATOM 863 C C . GLY A 1 107 ? 8.704 28.898 -37.572 1.00 53.72 107 GLY A C 1
ATOM 864 O O . GLY A 1 107 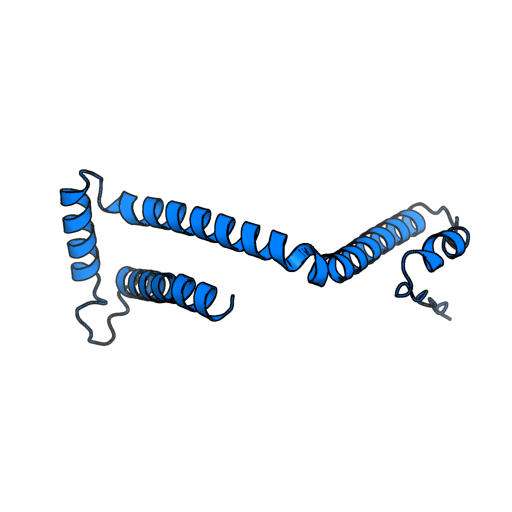? 8.929 29.454 -38.648 1.00 53.72 107 GLY A O 1
ATOM 865 N N . GLN A 1 108 ? 9.519 27.958 -37.082 1.00 56.47 108 GLN A N 1
ATOM 866 C CA . GLN A 1 108 ? 10.671 27.420 -37.800 1.00 56.47 108 GLN A CA 1
ATOM 867 C C . GLN A 1 108 ? 10.283 26.097 -38.459 1.00 56.47 108 GLN A C 1
ATOM 869 O O . GLN A 1 108 ? 10.408 25.024 -37.883 1.00 56.47 108 GLN A O 1
ATOM 874 N N . GLY A 1 109 ? 9.823 26.167 -39.709 1.00 49.81 109 GLY A N 1
ATOM 875 C CA . GLY A 1 109 ? 9.564 24.994 -40.549 1.00 49.81 109 GLY A CA 1
ATOM 876 C C . GLY A 1 109 ? 10.847 24.284 -40.998 1.00 49.81 109 GLY A C 1
ATOM 877 O O . GLY A 1 109 ? 11.097 24.178 -42.197 1.00 49.81 109 GLY A O 1
ATOM 878 N N . VAL A 1 110 ? 11.678 23.810 -40.067 1.00 50.00 110 VAL A N 1
ATOM 879 C CA . VAL A 1 110 ? 12.840 22.964 -40.371 1.00 50.00 110 VAL A CA 1
ATOM 880 C C . VAL A 1 110 ? 12.449 21.518 -40.094 1.00 50.00 110 VAL A C 1
ATOM 882 O O . VAL A 1 110 ? 12.633 20.982 -39.010 1.00 50.00 110 VAL A O 1
ATOM 885 N N . GLY A 1 111 ? 11.826 20.892 -41.093 1.00 46.38 111 GLY A N 1
ATOM 886 C CA . GLY A 1 111 ? 11.322 19.529 -40.989 1.00 46.38 111 GLY A CA 1
ATOM 887 C C . GLY A 1 111 ? 12.423 18.510 -40.680 1.00 46.38 111 GLY A C 1
ATOM 888 O O . GLY A 1 111 ? 13.414 18.402 -41.403 1.00 46.38 111 GLY A O 1
ATOM 889 N N . TYR A 1 112 ? 12.172 17.670 -39.675 1.00 47.91 112 TYR A N 1
ATOM 890 C CA . TYR A 1 112 ? 12.951 16.488 -39.275 1.00 47.91 112 TYR A CA 1
ATOM 891 C C . TYR A 1 112 ? 13.024 15.373 -40.339 1.00 47.91 112 TYR A C 1
ATOM 893 O O . TYR A 1 112 ? 13.295 14.212 -40.032 1.00 47.91 112 TYR A O 1
ATOM 901 N N . HIS A 1 113 ? 12.821 15.689 -41.617 1.00 46.44 113 HIS A N 1
ATOM 902 C CA . HIS A 1 113 ? 12.948 14.731 -42.711 1.00 46.44 113 HIS A CA 1
ATOM 903 C C . HIS A 1 113 ? 14.390 14.220 -42.908 1.00 46.44 113 HIS A C 1
ATOM 905 O O . HIS A 1 113 ? 14.582 13.228 -43.607 1.00 46.44 113 HIS A O 1
ATOM 911 N N . ALA A 1 114 ? 15.397 14.845 -42.284 1.00 44.41 114 ALA A N 1
ATOM 912 C CA . ALA A 1 114 ? 16.809 14.541 -42.522 1.00 44.41 114 ALA A CA 1
ATOM 913 C C . ALA A 1 114 ? 17.456 13.530 -41.550 1.00 44.41 114 ALA A C 1
ATOM 915 O O . ALA A 1 114 ? 18.500 12.979 -41.887 1.00 44.41 114 ALA A O 1
ATOM 916 N N . LEU A 1 115 ? 16.871 13.247 -40.376 1.00 46.22 115 LEU A N 1
ATOM 917 C CA . LEU A 1 115 ? 17.501 12.366 -39.366 1.00 46.22 115 LEU A CA 1
ATOM 918 C C . LEU A 1 115 ? 16.867 10.969 -39.255 1.00 46.22 115 LEU A C 1
ATOM 920 O O . LEU A 1 115 ? 17.430 10.078 -38.619 1.00 46.22 115 LEU A O 1
ATOM 924 N N . ALA A 1 116 ? 15.745 10.736 -39.939 1.00 46.66 116 ALA A N 1
ATOM 925 C CA . ALA A 1 116 ? 15.100 9.427 -40.011 1.00 46.66 116 ALA A CA 1
ATOM 926 C C . ALA A 1 116 ? 15.974 8.288 -40.594 1.00 46.66 116 ALA A C 1
ATOM 928 O O . ALA A 1 116 ? 15.873 7.174 -40.075 1.00 46.66 116 ALA A O 1
ATOM 929 N N . PRO A 1 117 ? 16.835 8.488 -41.618 1.00 46.28 117 PRO A N 1
ATOM 930 C CA . PRO A 1 117 ? 17.542 7.358 -42.219 1.00 46.28 117 PRO A CA 1
ATOM 931 C C . PRO A 1 117 ? 18.695 6.826 -41.355 1.00 46.28 117 PRO A C 1
ATOM 933 O O . PRO A 1 117 ? 19.081 5.680 -41.535 1.00 46.28 117 PRO A O 1
ATOM 936 N N . VAL A 1 118 ? 19.217 7.604 -40.396 1.00 48.31 118 VAL A N 1
ATOM 937 C CA . VAL A 1 118 ? 20.358 7.181 -39.555 1.00 48.31 118 VAL A CA 1
ATOM 938 C C . VAL A 1 118 ? 19.913 6.355 -38.338 1.00 48.31 118 VAL A C 1
ATOM 940 O O . VAL A 1 118 ? 20.682 5.554 -37.823 1.00 48.31 118 VAL A O 1
ATOM 943 N N . MET A 1 119 ? 18.656 6.486 -37.902 1.00 46.72 119 MET A N 1
ATOM 944 C CA . MET A 1 119 ? 18.112 5.769 -36.734 1.00 46.72 119 MET A CA 1
ATOM 945 C C . MET A 1 119 ? 17.271 4.531 -37.094 1.00 46.72 119 MET A C 1
ATOM 947 O O . MET A 1 119 ? 16.898 3.756 -36.209 1.00 46.72 119 MET A O 1
ATOM 951 N N . ALA A 1 120 ? 16.954 4.334 -38.379 1.00 48.91 120 ALA A N 1
ATOM 952 C CA . ALA A 1 120 ? 16.127 3.223 -38.856 1.00 48.91 120 ALA A CA 1
ATOM 953 C C . ALA A 1 120 ? 16.804 1.851 -38.674 1.00 48.91 120 ALA A C 1
ATOM 955 O O . ALA A 1 120 ? 16.118 0.866 -38.393 1.00 48.91 120 ALA A O 1
ATOM 956 N N . ASP A 1 121 ? 18.137 1.808 -38.758 1.00 51.53 121 ASP A N 1
ATOM 957 C CA . ASP A 1 121 ? 18.924 0.578 -38.613 1.00 51.53 121 ASP A CA 1
ATOM 958 C C . ASP A 1 121 ? 19.007 0.100 -37.153 1.00 51.53 121 ASP A C 1
ATOM 960 O O . ASP A 1 121 ? 19.101 -1.098 -36.887 1.00 51.53 121 ASP A O 1
ATOM 964 N N . GLU A 1 122 ? 18.908 1.019 -36.187 1.00 52.28 122 GLU A N 1
ATOM 965 C CA . GLU A 1 122 ? 19.018 0.705 -34.757 1.00 52.28 122 GLU A CA 1
ATOM 966 C C . GLU A 1 122 ? 17.648 0.419 -34.101 1.00 52.28 122 GLU A C 1
ATOM 968 O O . GLU A 1 122 ? 17.562 -0.260 -33.071 1.00 52.28 122 GLU A O 1
ATOM 973 N N . TYR A 1 123 ? 16.548 0.871 -34.725 1.00 51.94 123 TYR A N 1
ATOM 974 C CA . TYR A 1 123 ? 15.179 0.728 -34.216 1.00 51.94 123 TYR A CA 1
ATOM 975 C C . TYR A 1 123 ? 14.164 0.361 -35.320 1.00 51.94 123 TYR A C 1
ATOM 977 O O . TYR A 1 123 ? 13.362 1.203 -35.734 1.00 51.94 123 TYR A O 1
ATOM 985 N N . PRO A 1 124 ? 14.068 -0.924 -35.718 1.00 50.44 124 PRO A N 1
ATOM 986 C CA . PRO A 1 124 ? 13.227 -1.379 -36.839 1.00 50.44 124 PRO A CA 1
ATOM 987 C C . PRO A 1 124 ? 11.701 -1.224 -36.638 1.00 50.44 124 PRO A C 1
ATOM 989 O O . PRO A 1 124 ? 10.915 -1.605 -37.503 1.00 50.44 124 PRO A O 1
ATOM 992 N N . TYR A 1 125 ? 11.248 -0.668 -35.507 1.00 48.62 125 TYR A N 1
ATOM 993 C CA . TYR A 1 125 ? 9.829 -0.437 -35.194 1.00 48.62 125 TYR A CA 1
ATOM 994 C C . TYR A 1 125 ? 9.383 1.024 -35.353 1.00 48.62 125 TYR A C 1
ATOM 996 O O . TYR A 1 125 ? 8.187 1.310 -35.234 1.00 48.62 125 TYR A O 1
ATOM 1004 N N . ALA A 1 126 ? 10.303 1.952 -35.629 1.00 48.16 126 ALA A N 1
ATOM 1005 C CA . ALA A 1 126 ? 9.980 3.349 -35.898 1.00 48.16 126 ALA A CA 1
ATOM 1006 C C . ALA A 1 126 ? 9.412 3.490 -37.320 1.00 48.16 126 ALA A C 1
ATOM 1008 O O . ALA A 1 126 ? 10.088 3.915 -38.251 1.00 48.16 126 ALA A O 1
ATOM 1009 N N . ARG A 1 127 ? 8.150 3.087 -37.516 1.00 46.06 127 ARG A N 1
ATOM 1010 C CA . ARG A 1 127 ? 7.442 3.359 -38.771 1.00 46.06 127 ARG A CA 1
ATOM 1011 C C . ARG A 1 127 ? 7.133 4.865 -38.826 1.00 46.06 127 ARG A C 1
ATOM 1013 O O . ARG A 1 127 ? 6.462 5.338 -37.904 1.00 46.06 127 ARG A O 1
ATOM 1020 N N . PRO A 1 128 ? 7.580 5.610 -39.854 1.00 46.69 128 PRO A N 1
ATOM 1021 C CA . PRO A 1 128 ? 7.241 7.021 -39.981 1.00 46.69 128 PRO A CA 1
ATOM 1022 C C . PRO A 1 128 ? 5.724 7.148 -40.137 1.00 46.69 128 PRO A C 1
ATOM 1024 O O . PRO A 1 128 ? 5.124 6.552 -41.036 1.00 46.69 128 PRO A O 1
ATOM 1027 N N . VAL A 1 129 ? 5.092 7.878 -39.219 1.00 51.19 129 VAL A N 1
ATOM 1028 C CA . VAL A 1 129 ? 3.676 8.232 -39.327 1.00 51.19 129 VAL A CA 1
ATOM 1029 C C . VAL A 1 129 ? 3.583 9.276 -40.432 1.00 51.19 129 VAL A C 1
ATOM 1031 O O . VAL A 1 129 ? 4.120 10.373 -40.310 1.00 51.19 129 VAL A O 1
ATOM 1034 N N . ARG A 1 130 ? 2.961 8.908 -41.555 1.00 47.97 130 ARG A N 1
ATOM 1035 C CA . ARG A 1 130 ? 2.705 9.831 -42.661 1.00 47.97 130 ARG A CA 1
ATOM 1036 C C . ARG A 1 130 ? 1.626 10.806 -42.194 1.00 47.97 130 ARG A C 1
ATOM 1038 O O . ARG A 1 130 ? 0.452 10.449 -42.194 1.00 47.97 130 ARG A O 1
ATOM 1045 N N . VAL A 1 131 ? 2.025 12.002 -41.772 1.00 51.47 131 VAL A N 1
ATOM 1046 C CA . VAL A 1 131 ? 1.080 13.093 -41.521 1.00 51.47 131 VAL A CA 1
ATOM 1047 C C . VAL A 1 131 ? 0.502 13.487 -42.878 1.00 51.47 131 VAL A C 1
ATOM 1049 O O . VAL A 1 131 ? 1.230 13.898 -43.781 1.00 51.47 131 VAL A O 1
ATOM 1052 N N . GLN A 1 132 ? -0.790 13.234 -43.062 1.00 45.56 132 GLN A N 1
ATOM 1053 C CA . GLN A 1 132 ? -1.517 13.599 -44.270 1.00 45.56 132 GLN A CA 1
ATOM 1054 C C . GLN A 1 132 ? -1.852 15.094 -44.155 1.00 45.56 132 GLN A C 1
ATOM 1056 O O . GLN A 1 132 ? -2.400 15.484 -43.122 1.00 45.56 132 GLN A O 1
ATOM 1061 N N . PRO A 1 133 ? -1.465 15.943 -45.125 1.00 38.75 133 PRO A N 1
ATOM 1062 C CA . PRO A 1 133 ? -1.747 17.370 -45.037 1.00 38.75 133 PRO A CA 1
ATOM 1063 C C . PRO A 1 133 ? -3.264 17.578 -45.015 1.00 38.75 133 PRO A C 1
ATOM 1065 O O . PRO A 1 133 ? -3.981 16.949 -45.794 1.00 38.75 133 PRO A O 1
ATOM 1068 N N . ALA A 1 134 ? -3.732 18.410 -44.085 1.00 51.34 134 ALA A N 1
ATOM 1069 C CA . ALA A 1 134 ? -5.118 18.851 -44.047 1.00 51.34 134 ALA A CA 1
ATOM 1070 C C . ALA A 1 134 ? -5.407 19.658 -45.323 1.00 51.34 134 ALA A C 1
ATOM 1072 O O . ALA A 1 134 ? -4.653 20.583 -45.636 1.00 51.34 134 ALA A O 1
ATOM 1073 N N . GLU A 1 135 ? -6.435 19.236 -46.062 1.00 49.28 135 GLU A N 1
ATOM 1074 C CA . GLU A 1 135 ? -6.964 19.922 -47.251 1.00 49.28 135 GLU A CA 1
ATOM 1075 C C . GLU A 1 135 ? -7.561 21.293 -46.912 1.00 49.28 135 GLU A C 1
ATOM 1077 O O . GLU A 1 135 ? -8.171 21.426 -45.822 1.00 49.28 135 GLU A O 1
#

pLDDT: mean 74.56, std 15.72, range [38.75, 92.69]

Sequence (135 aa):
MRILLTLWFLPLVVFWGWYGLSANDYNFGLVILSRPVHDLVFQIYGNMLGVDPTEIPAMVAGACAIDSAIVLAIAAFRWRASWFPRTKALFYRFWNDIEAEHDLSAGQGVGYHALAPVMADEYPYARPVRVQPAE

Foldseek 3Di:
DVVVVCVLVVVVCVVVVLLVQLCVQVCVVPPSSHVVNSQVVLVVVCVVVVHDSVCVVVVVVVVSVVVVVVVVVVVCVVCCVPCVLVVVVVVVVVVVVVVVVVCVVVPNPPDPPPCVVVCCVVRVPPDPDPDDDDD